Protein AF-A0A7X7DJW2-F1 (afdb_monomer)

pLDDT: mean 80.27, std 11.37, range [39.69, 93.94]

Mean predicted aligned error: 7.53 Å

Solvent-accessible surface area (backbone atoms only — not comparable to full-atom values): 9045 Å² total; per-residue (Å²): 112,70,69,59,53,51,50,51,51,52,52,53,50,52,46,53,52,48,51,56,49,44,49,52,52,41,44,74,71,68,46,84,58,56,68,45,23,48,53,50,47,63,57,79,71,49,89,83,65,94,47,74,63,61,55,51,32,38,55,44,8,45,51,42,10,51,55,52,26,50,57,48,44,53,50,34,66,66,41,21,86,78,62,37,63,71,53,23,49,53,53,48,50,49,52,50,50,51,46,53,76,59,38,29,83,75,40,54,55,39,37,44,74,49,13,50,55,40,34,54,50,31,70,76,37,45,76,60,37,75,70,41,50,67,53,39,51,50,22,34,57,56,40,20,49,57,48,47,54,52,49,54,49,52,50,54,54,52,52,52,53,53,52,54,61,50,62,77,74,109

Structure (mmCIF, N/CA/C/O backbone):
data_AF-A0A7X7DJW2-F1
#
_entry.id   AF-A0A7X7DJW2-F1
#
loop_
_atom_site.group_PDB
_atom_site.id
_atom_site.type_symbol
_atom_site.label_atom_id
_atom_site.label_alt_id
_atom_site.label_comp_id
_atom_site.label_asym_id
_atom_site.label_entity_id
_atom_site.label_seq_id
_atom_site.pdbx_PDB_ins_code
_atom_site.Cartn_x
_atom_site.Cartn_y
_atom_site.Cartn_z
_atom_site.occupancy
_atom_site.B_iso_or_equiv
_atom_site.auth_seq_id
_atom_site.auth_comp_id
_atom_site.auth_asym_id
_atom_site.auth_atom_id
_atom_site.pdbx_PDB_model_num
ATOM 1 N N . MET A 1 1 ? -3.061 -2.160 35.529 1.00 56.97 1 MET A N 1
ATOM 2 C CA . MET A 1 1 ? -2.096 -2.289 34.411 1.00 56.97 1 MET A CA 1
ATOM 3 C C . MET A 1 1 ? -2.352 -3.545 33.574 1.00 56.97 1 MET A C 1
ATOM 5 O O . MET A 1 1 ? -2.560 -3.416 32.378 1.00 56.97 1 MET A O 1
ATOM 9 N N . GLU A 1 2 ? -2.463 -4.731 34.182 1.00 66.81 2 GLU A N 1
ATOM 10 C CA . GLU A 1 2 ? -2.664 -6.011 33.472 1.00 66.81 2 GLU A CA 1
ATOM 11 C C . GLU A 1 2 ? -3.935 -6.083 32.592 1.00 66.81 2 GLU A C 1
ATOM 13 O O . GLU A 1 2 ? -3.894 -6.578 31.467 1.00 66.81 2 GLU A O 1
ATOM 18 N N . LYS A 1 3 ? -5.060 -5.520 33.057 1.00 63.75 3 LYS A N 1
ATOM 19 C CA . LYS A 1 3 ? -6.347 -5.507 32.328 1.00 63.75 3 LYS A CA 1
ATOM 20 C C . LYS A 1 3 ? -6.285 -4.702 31.015 1.00 63.75 3 LYS A C 1
ATOM 22 O O . LYS A 1 3 ? -6.861 -5.117 30.014 1.00 63.75 3 LYS A O 1
ATOM 27 N N . ILE A 1 4 ? -5.535 -3.595 31.007 1.00 63.75 4 ILE A N 1
ATOM 28 C CA . ILE A 1 4 ? -5.318 -2.739 29.825 1.00 63.75 4 ILE A CA 1
ATOM 29 C C . ILE A 1 4 ? -4.450 -3.476 28.800 1.00 63.75 4 ILE A C 1
ATOM 31 O O . ILE A 1 4 ? -4.751 -3.464 27.608 1.00 63.75 4 ILE A O 1
ATOM 35 N N . THR A 1 5 ? -3.411 -4.174 29.264 1.00 72.56 5 THR A N 1
ATOM 36 C CA . THR A 1 5 ? -2.548 -4.996 28.408 1.00 72.56 5 THR A CA 1
ATOM 37 C C . THR A 1 5 ? -3.328 -6.141 27.764 1.00 72.56 5 THR A C 1
ATOM 39 O O . THR A 1 5 ? -3.243 -6.322 26.553 1.00 72.56 5 THR A O 1
ATOM 42 N N . ARG A 1 6 ? -4.156 -6.866 28.531 1.00 74.12 6 ARG A N 1
ATOM 43 C CA . ARG A 1 6 ? -5.010 -7.943 27.993 1.00 74.12 6 ARG A CA 1
ATOM 44 C C . ARG A 1 6 ? -5.996 -7.434 26.941 1.00 74.12 6 ARG A C 1
ATOM 46 O O . ARG A 1 6 ? -6.165 -8.077 25.912 1.00 74.12 6 ARG A O 1
ATOM 53 N N . MET A 1 7 ? -6.613 -6.276 27.175 1.00 70.19 7 MET A N 1
ATOM 54 C CA . MET A 1 7 ? -7.552 -5.675 26.226 1.00 70.19 7 MET A CA 1
ATOM 55 C C . MET A 1 7 ? -6.856 -5.256 24.927 1.00 70.19 7 MET A C 1
ATOM 57 O O . MET A 1 7 ? -7.354 -5.569 23.853 1.00 70.19 7 MET A O 1
ATOM 61 N N . LYS A 1 8 ? -5.668 -4.638 25.008 1.00 73.44 8 LYS A N 1
ATOM 62 C CA . LYS A 1 8 ? -4.856 -4.326 23.821 1.00 73.44 8 LYS A CA 1
ATOM 63 C C . LYS A 1 8 ? -4.500 -5.577 23.023 1.00 73.44 8 LYS A C 1
ATOM 65 O O . LYS A 1 8 ? -4.675 -5.578 21.812 1.00 73.44 8 LYS A O 1
ATOM 70 N N . VAL A 1 9 ? -4.041 -6.638 23.691 1.00 78.69 9 VAL A N 1
ATOM 71 C CA . VAL A 1 9 ? -3.700 -7.907 23.028 1.00 78.69 9 VAL A CA 1
ATOM 72 C C . VAL A 1 9 ? -4.918 -8.486 22.312 1.00 78.69 9 VAL A C 1
ATOM 74 O O . VAL A 1 9 ? -4.820 -8.831 21.142 1.00 78.69 9 VAL A O 1
ATOM 77 N N . LEU A 1 10 ? -6.078 -8.523 22.970 1.00 80.12 10 LEU A N 1
ATOM 78 C CA . LEU A 1 10 ? -7.297 -9.097 22.402 1.00 80.12 10 LEU A CA 1
ATOM 79 C C . LEU A 1 10 ? -7.807 -8.303 21.189 1.00 80.12 10 LEU A C 1
ATOM 81 O O . LEU A 1 10 ? -8.185 -8.900 20.182 1.00 80.12 10 LEU A O 1
ATOM 85 N N . THR A 1 11 ? -7.750 -6.969 21.247 1.00 77.56 11 THR A N 1
ATOM 86 C CA . THR A 1 11 ? -8.069 -6.099 20.105 1.00 77.56 11 THR A CA 1
ATOM 87 C C . THR A 1 11 ? -7.103 -6.323 18.948 1.00 77.56 11 THR A C 1
ATOM 89 O O . THR A 1 11 ? -7.544 -6.511 17.816 1.00 77.56 11 THR A O 1
ATOM 92 N N . SER A 1 12 ? -5.795 -6.363 19.215 1.00 78.62 12 SER A N 1
ATOM 93 C CA . SER A 1 12 ? -4.791 -6.628 18.183 1.00 78.62 12 SER A CA 1
ATOM 94 C C . SER A 1 12 ? -4.991 -8.000 17.538 1.00 78.62 12 SER A C 1
ATOM 96 O O . SER A 1 12 ? -4.955 -8.103 16.316 1.00 78.62 12 SER A O 1
ATOM 98 N N . THR A 1 13 ? -5.276 -9.045 18.323 1.00 83.25 13 THR A N 1
ATOM 99 C CA . THR A 1 13 ? -5.582 -10.383 17.797 1.00 83.25 13 THR A CA 1
ATOM 100 C C . THR A 1 13 ? -6.836 -10.376 16.926 1.00 83.25 13 THR A C 1
ATOM 102 O O . THR A 1 13 ? -6.816 -10.947 15.840 1.00 83.25 13 THR A O 1
ATOM 105 N N . ALA A 1 14 ? -7.910 -9.704 17.351 1.00 85.25 14 ALA A N 1
ATOM 106 C CA . ALA A 1 14 ? -9.138 -9.603 16.565 1.00 85.25 14 ALA A CA 1
ATOM 107 C C . ALA A 1 14 ? -8.906 -8.895 15.221 1.00 85.25 14 ALA A C 1
ATOM 109 O O . ALA A 1 14 ? -9.403 -9.353 14.193 1.00 85.25 14 ALA A O 1
ATOM 110 N N . ILE A 1 15 ? -8.113 -7.819 15.209 1.00 81.50 15 ILE A N 1
ATOM 111 C CA . ILE A 1 15 ? -7.769 -7.127 13.965 1.00 81.50 15 ILE A CA 1
ATOM 112 C C . ILE A 1 15 ? -6.917 -8.026 13.064 1.00 81.50 15 ILE A C 1
ATOM 114 O O . ILE A 1 15 ? -7.215 -8.138 11.880 1.00 81.50 15 ILE A O 1
ATOM 118 N N . VAL A 1 16 ? -5.907 -8.718 13.598 1.00 82.62 16 VAL A N 1
ATOM 119 C CA . VAL A 1 16 ? -5.098 -9.665 12.810 1.00 82.62 16 VAL A CA 1
ATOM 120 C C . VAL A 1 16 ? -5.974 -10.757 12.187 1.00 82.62 16 VAL A C 1
ATOM 122 O O . VAL A 1 16 ? -5.850 -11.034 10.997 1.00 82.62 16 VAL A O 1
ATOM 125 N N . LEU A 1 17 ? -6.907 -11.337 12.947 1.00 87.81 17 LEU A N 1
ATOM 126 C CA . LEU A 1 17 ? -7.847 -12.332 12.422 1.00 87.81 17 LEU A CA 1
ATOM 127 C C . LEU A 1 17 ? -8.730 -11.757 11.310 1.00 87.81 17 LEU A C 1
ATOM 129 O O . LEU A 1 17 ? -8.957 -12.425 10.303 1.00 87.81 17 LEU A O 1
ATOM 133 N N . TRP A 1 18 ? -9.187 -10.513 11.454 1.00 87.19 18 TRP A N 1
ATOM 134 C CA . TRP A 1 18 ? -9.957 -9.834 10.415 1.00 87.19 18 TRP A CA 1
ATOM 135 C C . TRP A 1 18 ? -9.151 -9.591 9.138 1.00 87.19 18 TRP A C 1
ATOM 137 O O . TRP A 1 18 ? -9.669 -9.738 8.033 1.00 87.19 18 TRP A O 1
ATOM 147 N N . ILE A 1 19 ? -7.872 -9.252 9.279 1.00 82.56 19 ILE A N 1
ATOM 148 C CA . ILE A 1 19 ? -6.952 -9.078 8.154 1.00 82.56 19 ILE A CA 1
ATOM 149 C C . ILE A 1 19 ? -6.797 -10.393 7.390 1.00 82.56 19 ILE A C 1
ATOM 151 O O . ILE A 1 19 ? -6.984 -10.416 6.175 1.00 82.56 19 ILE A O 1
ATOM 155 N N . LEU A 1 20 ? -6.532 -11.494 8.097 1.00 86.50 20 LEU A N 1
ATOM 156 C CA . LEU A 1 20 ? -6.434 -12.828 7.496 1.00 86.50 20 LEU A CA 1
ATOM 157 C C . LEU A 1 20 ? -7.746 -13.249 6.825 1.00 86.50 20 LEU A C 1
ATOM 159 O O . LEU A 1 20 ? -7.738 -13.790 5.721 1.00 86.50 20 LEU A O 1
ATOM 163 N N . PHE A 1 21 ? -8.880 -12.953 7.458 1.00 88.94 21 PHE A N 1
ATOM 164 C CA . PHE A 1 21 ? -10.192 -13.200 6.874 1.00 88.94 21 PHE A CA 1
ATOM 165 C C . PHE A 1 21 ? -10.410 -12.382 5.595 1.00 88.94 21 PHE A C 1
ATOM 167 O O . PHE A 1 21 ? -10.871 -12.918 4.592 1.00 88.94 21 PHE A O 1
ATOM 174 N N . THR A 1 22 ? -10.019 -11.108 5.592 1.00 85.25 22 THR A N 1
ATOM 175 C CA . THR A 1 22 ? -10.126 -10.233 4.417 1.00 85.25 22 THR A CA 1
ATOM 176 C C . THR A 1 22 ? -9.264 -10.745 3.262 1.00 85.25 22 THR A C 1
ATOM 178 O O . THR A 1 22 ? -9.742 -10.781 2.132 1.00 85.25 22 THR A O 1
ATOM 181 N N . ILE A 1 23 ? -8.035 -11.207 3.534 1.00 84.50 23 ILE A N 1
ATOM 182 C CA . ILE A 1 23 ? -7.164 -11.871 2.542 1.00 84.50 23 ILE A CA 1
ATOM 183 C C . ILE A 1 23 ? -7.892 -13.047 1.905 1.00 84.50 23 ILE A C 1
ATOM 185 O O . ILE A 1 23 ? -7.949 -13.163 0.683 1.00 84.50 23 ILE A O 1
ATOM 189 N N . TRP A 1 24 ? -8.454 -13.914 2.743 1.00 87.62 24 TRP A N 1
ATOM 190 C CA . TRP A 1 24 ? -9.138 -15.111 2.284 1.00 87.62 24 TRP A CA 1
ATOM 191 C C . TRP A 1 24 ? -10.367 -14.774 1.428 1.00 87.62 24 TRP A C 1
ATOM 193 O O . TRP A 1 24 ? -10.514 -15.319 0.339 1.00 87.62 24 TRP A O 1
ATOM 203 N N . VAL A 1 25 ? -11.196 -13.815 1.853 1.00 87.56 25 VAL A N 1
ATOM 204 C CA . VAL A 1 25 ? -12.359 -13.350 1.078 1.00 87.56 25 VAL A CA 1
ATOM 205 C C . VAL A 1 25 ? -11.939 -12.745 -0.262 1.00 87.56 25 VAL A C 1
ATOM 207 O O . VAL A 1 25 ? -12.514 -13.088 -1.291 1.00 87.56 25 VAL A O 1
ATOM 210 N N . LEU A 1 26 ? -10.926 -11.879 -0.280 1.00 87.31 26 LEU A N 1
ATOM 211 C CA . LEU A 1 26 ? -10.431 -11.274 -1.518 1.00 87.31 26 LEU A CA 1
ATOM 212 C C . LEU A 1 26 ? -9.859 -12.325 -2.478 1.00 87.31 26 LEU A C 1
ATOM 214 O O . LEU A 1 26 ? -10.106 -12.254 -3.680 1.00 87.31 26 LEU A O 1
ATOM 218 N N . SER A 1 27 ? -9.169 -13.337 -1.950 1.00 86.62 27 SER A N 1
ATOM 219 C CA . SER A 1 27 ? -8.686 -14.468 -2.743 1.00 86.62 27 SER A CA 1
ATOM 220 C C . SER A 1 27 ? -9.842 -15.244 -3.387 1.00 86.62 27 SER A C 1
ATOM 222 O O . SER A 1 27 ? -9.786 -15.538 -4.579 1.00 86.62 27 SER A O 1
ATOM 224 N N . LEU A 1 28 ? -10.935 -15.495 -2.652 1.00 88.69 28 LEU A N 1
ATOM 225 C CA . LEU A 1 28 ? -12.147 -16.119 -3.206 1.00 88.69 28 LEU A CA 1
ATOM 226 C C . LEU A 1 28 ? -12.826 -15.261 -4.283 1.00 88.69 28 LEU A C 1
ATOM 228 O O . LEU A 1 28 ? -13.462 -15.796 -5.187 1.00 88.69 28 LEU A O 1
ATOM 232 N N . MET A 1 29 ? -12.690 -13.937 -4.200 1.00 84.69 29 MET A N 1
ATOM 233 C CA . MET A 1 29 ? -13.192 -12.997 -5.206 1.00 84.69 29 MET A CA 1
ATOM 234 C C . MET A 1 29 ? -12.295 -12.907 -6.455 1.00 84.69 29 MET A C 1
ATOM 236 O O . MET A 1 29 ? -12.612 -12.146 -7.367 1.00 84.69 29 MET A O 1
ATOM 240 N N . GLY A 1 30 ? -11.194 -13.666 -6.515 1.00 82.69 30 GLY A N 1
ATOM 241 C CA . GLY A 1 30 ? -10.275 -13.690 -7.654 1.00 82.69 30 GLY A CA 1
ATOM 242 C C . GLY A 1 30 ? -9.216 -12.585 -7.636 1.00 82.69 30 GLY A C 1
ATOM 243 O O . GLY A 1 30 ? -8.574 -12.345 -8.656 1.00 82.69 30 GLY A O 1
ATOM 244 N N . PHE A 1 31 ? -9.014 -11.903 -6.503 1.00 82.38 31 PHE A N 1
ATOM 245 C CA . PHE A 1 31 ? -7.890 -10.980 -6.358 1.00 82.38 31 PHE A CA 1
ATOM 246 C C . PHE A 1 31 ? -6.605 -11.772 -6.109 1.00 82.38 31 PHE A C 1
ATOM 248 O O . PHE A 1 31 ? -6.442 -12.414 -5.074 1.00 82.38 31 PHE A O 1
ATOM 255 N N . GLU A 1 32 ? -5.674 -11.699 -7.055 1.00 78.62 32 GLU A N 1
ATOM 256 C CA . GLU A 1 32 ? -4.339 -12.302 -6.938 1.00 78.62 32 GLU A CA 1
ATOM 257 C C . GLU A 1 32 ? -3.399 -11.392 -6.133 1.00 78.62 32 GLU A C 1
ATOM 259 O O . GLU A 1 32 ? -2.571 -11.842 -5.341 1.00 78.62 32 GLU A O 1
ATOM 264 N N . THR A 1 33 ? -3.582 -10.080 -6.274 1.00 78.69 33 THR A N 1
ATOM 265 C CA . THR A 1 33 ? -2.714 -9.061 -5.696 1.00 78.69 33 THR A CA 1
ATOM 266 C C . THR A 1 33 ? -3.318 -8.495 -4.420 1.00 78.69 33 THR A C 1
ATOM 268 O O . THR A 1 33 ? -3.952 -7.443 -4.407 1.00 78.69 33 THR A O 1
ATOM 271 N N . LEU A 1 34 ? -3.144 -9.230 -3.322 1.00 79.25 34 LEU A N 1
ATOM 272 C CA . LEU A 1 34 ? -3.826 -8.974 -2.047 1.00 79.25 34 LEU A CA 1
ATOM 273 C C . LEU A 1 34 ? -3.122 -7.928 -1.178 1.00 79.25 34 LEU A C 1
ATOM 275 O O . LEU A 1 34 ? -3.765 -7.247 -0.380 1.00 79.25 34 LEU A O 1
ATOM 279 N N . TRP A 1 35 ? -1.803 -7.781 -1.336 1.00 75.00 35 TRP A N 1
ATOM 280 C CA . TRP A 1 35 ? -0.987 -6.957 -0.447 1.00 75.00 35 TRP A CA 1
ATOM 281 C C . TRP A 1 35 ? -1.362 -5.456 -0.390 1.00 75.00 35 TRP A C 1
ATOM 283 O O . TRP A 1 35 ? -1.262 -4.881 0.698 1.00 75.00 35 TRP A O 1
ATOM 293 N N . PRO A 1 36 ? -1.860 -4.805 -1.468 1.00 77.62 36 PRO A N 1
ATOM 294 C CA . PRO A 1 36 ? -2.275 -3.402 -1.411 1.00 77.62 36 PRO A CA 1
ATOM 295 C C . PRO A 1 36 ? -3.493 -3.155 -0.514 1.00 77.62 36 PRO A C 1
ATOM 297 O O . PRO A 1 36 ? -3.714 -2.030 -0.077 1.00 77.62 36 PRO A O 1
ATOM 300 N N . ALA A 1 37 ? -4.266 -4.189 -0.163 1.00 70.50 37 ALA A N 1
ATOM 301 C CA . ALA A 1 37 ? -5.296 -4.052 0.867 1.00 70.50 37 ALA A CA 1
ATOM 302 C C . ALA A 1 37 ? -4.673 -3.712 2.238 1.00 70.50 37 ALA A C 1
ATOM 304 O O . ALA A 1 37 ? -5.321 -3.075 3.069 1.00 70.50 3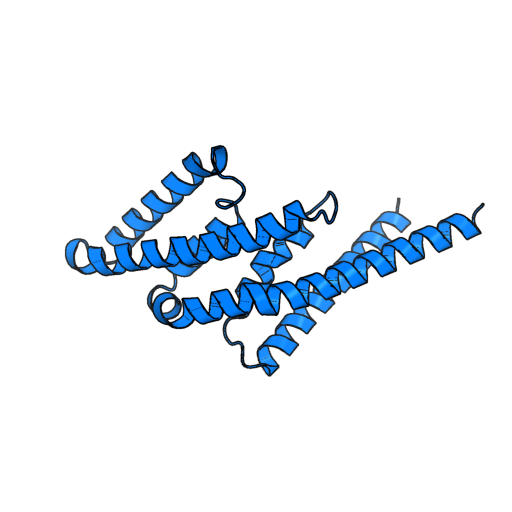7 ALA A O 1
ATOM 305 N N . PHE A 1 38 ? -3.402 -4.085 2.469 1.00 67.94 38 PHE A N 1
ATOM 306 C CA . PHE A 1 38 ? -2.681 -3.841 3.724 1.00 67.94 38 PHE A CA 1
ATOM 307 C C . PHE A 1 38 ? -1.928 -2.515 3.766 1.00 67.94 38 PHE A C 1
ATOM 309 O O . PHE A 1 38 ? -1.645 -2.043 4.865 1.00 67.94 38 PHE A O 1
ATOM 316 N N . THR A 1 39 ? -1.665 -1.848 2.635 1.00 63.53 39 THR A N 1
ATOM 317 C CA . THR A 1 39 ? -1.176 -0.455 2.691 1.00 63.53 39 THR A CA 1
ATOM 318 C C . THR A 1 39 ? -2.230 0.438 3.341 1.00 63.53 39 THR A C 1
ATOM 320 O O . THR A 1 39 ? -1.902 1.351 4.098 1.00 63.53 39 THR A O 1
ATOM 323 N N . VAL A 1 40 ? -3.508 0.094 3.156 1.00 55.31 40 VAL A N 1
ATOM 324 C CA . VAL A 1 40 ? -4.633 0.718 3.857 1.00 55.31 40 VAL A CA 1
ATOM 325 C C . VAL A 1 40 ? -4.670 0.346 5.349 1.00 55.31 40 VAL A C 1
ATOM 327 O O . VAL A 1 40 ? -5.198 1.089 6.168 1.00 55.31 40 VAL A O 1
ATOM 330 N N . LEU A 1 41 ? -4.035 -0.758 5.746 1.00 52.22 41 LEU A N 1
ATOM 331 C CA . LEU A 1 41 ? -3.994 -1.260 7.122 1.00 52.22 41 LEU A CA 1
ATOM 332 C C . LEU A 1 41 ? -2.790 -0.803 7.943 1.00 52.22 41 LEU A C 1
ATOM 334 O O . LEU A 1 41 ? -2.760 -1.082 9.138 1.00 52.22 41 LEU A O 1
ATOM 338 N N . ASN A 1 42 ? -1.903 0.034 7.397 1.00 54.75 42 ASN A N 1
ATOM 339 C CA . ASN A 1 42 ? -1.058 0.913 8.224 1.00 54.75 42 ASN A CA 1
ATOM 340 C C . ASN A 1 42 ? -1.889 1.904 9.088 1.00 54.75 42 ASN A C 1
ATOM 342 O O . ASN A 1 42 ? -1.341 2.727 9.810 1.00 54.75 42 ASN A O 1
ATOM 346 N N . LEU A 1 43 ? -3.225 1.793 9.078 1.00 48.59 43 LEU A N 1
ATOM 347 C CA . LEU A 1 43 ? -4.136 2.264 10.125 1.00 48.59 43 LEU A CA 1
ATOM 348 C C . LEU A 1 43 ? -4.011 1.510 11.468 1.00 48.59 43 LEU A C 1
ATOM 350 O O . LEU A 1 43 ? -4.420 2.049 12.490 1.00 48.59 43 LEU A O 1
ATOM 354 N N . LEU A 1 44 ? -3.450 0.296 11.520 1.00 45.25 44 LEU A N 1
ATOM 355 C CA . LEU A 1 44 ? -3.183 -0.425 12.780 1.00 45.25 44 LEU A CA 1
ATOM 356 C C . LEU A 1 44 ? -2.179 0.310 13.684 1.00 45.25 44 LEU A C 1
ATOM 358 O O . LEU A 1 44 ? -2.179 0.127 14.900 1.00 45.25 44 LEU A O 1
ATOM 362 N N . THR A 1 45 ? -1.342 1.157 13.088 1.00 45.34 45 THR A N 1
ATOM 363 C CA . THR A 1 45 ? -0.363 2.032 13.743 1.00 45.34 45 THR A CA 1
ATOM 364 C C . THR A 1 45 ? -0.879 3.459 13.959 1.00 45.34 45 THR A C 1
ATOM 366 O O . THR A 1 45 ? -0.126 4.293 14.466 1.00 45.34 45 THR A O 1
ATOM 369 N N . LEU A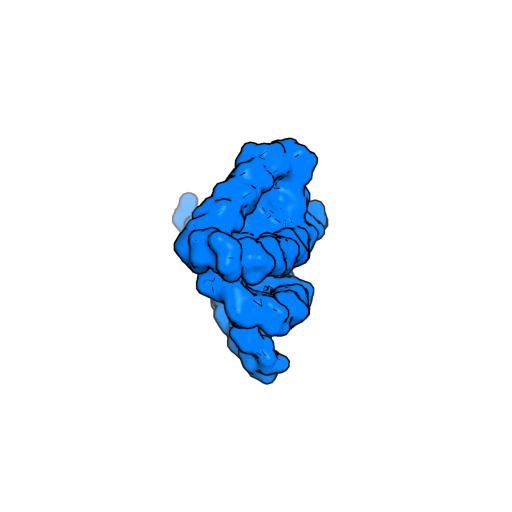 1 46 ? -2.164 3.751 13.689 1.00 49.09 46 LEU A N 1
ATOM 370 C CA . LEU A 1 46 ? -2.842 4.924 14.258 1.00 49.09 46 LEU A CA 1
ATOM 371 C C . LEU A 1 46 ? -2.983 4.726 15.766 1.00 49.09 46 LEU A C 1
ATOM 373 O O . LEU A 1 46 ? -4.040 4.397 16.299 1.00 49.09 46 LEU A O 1
ATOM 377 N N . ALA A 1 47 ? -1.904 5.005 16.478 1.00 39.69 47 ALA A N 1
ATOM 378 C CA . ALA A 1 47 ? -1.859 5.115 17.923 1.00 39.69 47 ALA A CA 1
ATOM 379 C C . ALA A 1 47 ? -2.759 6.247 18.492 1.00 39.69 47 ALA A C 1
ATOM 381 O O . ALA A 1 47 ? -2.665 6.533 19.682 1.00 39.69 47 ALA A O 1
ATOM 382 N N . GLY A 1 48 ? -3.618 6.894 17.683 1.00 44.38 48 GLY A N 1
ATOM 383 C CA . GLY A 1 48 ? -4.364 8.107 18.046 1.00 44.38 48 GLY A CA 1
ATOM 384 C C . GLY A 1 48 ? -5.847 8.187 17.641 1.00 44.38 48 GLY A C 1
ATOM 385 O O . GLY A 1 48 ? -6.501 9.133 18.068 1.00 44.38 48 GLY A O 1
ATOM 386 N N . GLY A 1 49 ? -6.406 7.228 16.881 1.00 51.75 49 GLY A N 1
ATOM 387 C CA . GLY A 1 49 ? -7.844 7.189 16.540 1.00 51.75 49 GLY A CA 1
ATOM 388 C C . GLY A 1 49 ? -8.183 7.190 15.040 1.00 51.75 49 GLY A C 1
ATOM 389 O O . GLY A 1 49 ? -7.328 7.418 14.192 1.00 51.75 49 GLY A O 1
ATOM 390 N N . PHE A 1 50 ? -9.453 6.899 14.724 1.00 64.38 50 PHE A N 1
ATOM 391 C CA . PHE A 1 50 ? -10.009 6.892 13.362 1.00 64.38 50 PHE A CA 1
ATOM 392 C C . PHE A 1 50 ? -10.632 8.252 13.060 1.00 64.38 50 PHE A C 1
ATOM 394 O O . PHE A 1 50 ? -11.801 8.485 13.369 1.00 64.38 50 PHE A O 1
ATOM 401 N N . ASP A 1 51 ? -9.872 9.152 12.447 1.00 69.88 51 ASP A N 1
ATOM 402 C CA . ASP A 1 51 ? -10.423 10.379 11.887 1.00 69.88 51 ASP A CA 1
ATOM 403 C C . ASP A 1 51 ? -10.583 10.258 10.363 1.00 69.88 51 ASP A C 1
ATOM 405 O O . ASP A 1 51 ? -9.860 9.540 9.664 1.00 69.88 51 ASP A O 1
ATOM 409 N N . LYS A 1 52 ? -11.570 10.981 9.830 1.00 75.06 52 LYS A N 1
ATOM 410 C CA . LYS A 1 52 ? -11.881 10.989 8.398 1.00 75.06 52 LYS A CA 1
ATOM 411 C C . LYS A 1 52 ? -10.674 11.407 7.546 1.00 75.06 52 LYS A C 1
ATOM 413 O O . LYS A 1 52 ? -10.538 10.914 6.427 1.00 75.06 52 LYS A O 1
ATOM 418 N N . GLN A 1 53 ? -9.806 12.291 8.047 1.00 76.81 53 GLN A N 1
ATOM 419 C CA . GLN A 1 53 ? -8.647 12.756 7.285 1.00 76.81 53 GLN A CA 1
ATOM 420 C C . GLN A 1 53 ? -7.571 11.676 7.189 1.00 76.81 53 GLN A C 1
ATOM 422 O O . GLN A 1 53 ? -6.991 11.522 6.118 1.00 76.81 53 GLN A O 1
ATOM 427 N N . SER A 1 54 ? -7.361 10.873 8.235 1.00 76.50 54 SER A N 1
ATOM 428 C CA . SER A 1 54 ? -6.450 9.722 8.180 1.00 76.50 54 SER A CA 1
ATOM 429 C C . SER A 1 54 ? -6.889 8.672 7.162 1.00 76.50 54 SER A C 1
ATOM 431 O O . SER A 1 54 ? -6.056 8.176 6.406 1.00 76.50 54 SER A O 1
ATOM 433 N N . ILE A 1 55 ? -8.192 8.383 7.066 1.00 78.81 55 ILE A N 1
ATOM 434 C CA . ILE A 1 55 ? -8.717 7.464 6.042 1.00 78.81 55 ILE A CA 1
ATOM 435 C C . ILE A 1 55 ? -8.451 8.025 4.639 1.00 78.81 55 ILE A C 1
ATOM 437 O O . ILE A 1 55 ? -7.881 7.334 3.795 1.00 78.81 55 ILE A O 1
ATOM 441 N N . ILE A 1 56 ? -8.809 9.293 4.398 1.00 82.69 56 ILE A N 1
ATOM 442 C CA . ILE A 1 56 ? -8.578 9.957 3.104 1.00 82.69 56 ILE A CA 1
ATOM 443 C C . ILE A 1 56 ? -7.091 9.943 2.751 1.00 82.69 56 ILE A C 1
ATOM 445 O O . ILE A 1 56 ? -6.737 9.580 1.634 1.00 82.69 56 ILE A O 1
ATOM 449 N N . LYS A 1 57 ? -6.222 10.285 3.707 1.00 82.06 57 LYS A N 1
ATOM 450 C CA . LYS A 1 57 ? -4.768 10.305 3.532 1.00 82.06 57 LYS A CA 1
ATOM 451 C C . LYS A 1 57 ? -4.231 8.952 3.078 1.00 82.06 57 LYS A C 1
ATOM 453 O O . LYS A 1 57 ? -3.347 8.902 2.234 1.00 82.06 57 LYS A O 1
ATOM 458 N N . ILE A 1 58 ? -4.769 7.862 3.608 1.00 79.69 58 ILE A N 1
ATOM 459 C CA . ILE A 1 58 ? -4.271 6.515 3.338 1.00 79.69 58 ILE A CA 1
ATOM 460 C C . ILE A 1 58 ? -4.685 6.013 1.953 1.00 79.69 58 ILE A C 1
ATOM 462 O O . ILE A 1 58 ? -3.859 5.434 1.240 1.00 79.69 58 ILE A O 1
ATOM 466 N N . PHE A 1 59 ? -5.922 6.280 1.530 1.00 85.31 59 PHE A N 1
ATOM 467 C CA . PHE A 1 59 ? -6.334 6.012 0.150 1.00 85.31 59 PHE A CA 1
ATOM 468 C C . PHE A 1 59 ? -5.608 6.923 -0.839 1.00 85.31 59 PHE A C 1
ATOM 470 O O . PHE A 1 59 ? -5.151 6.452 -1.881 1.00 85.31 59 PHE A O 1
ATOM 477 N N . ALA A 1 60 ? -5.455 8.205 -0.502 1.00 87.75 60 ALA A N 1
ATOM 478 C CA . ALA A 1 60 ? -4.748 9.177 -1.324 1.00 87.75 60 ALA A CA 1
ATOM 479 C C . ALA A 1 60 ? -3.280 8.782 -1.523 1.00 87.75 60 ALA A C 1
ATOM 481 O O . ALA A 1 60 ? -2.813 8.761 -2.660 1.00 87.75 60 ALA A O 1
ATOM 482 N N . SER A 1 61 ? -2.567 8.405 -0.458 1.00 85.50 61 SER A N 1
ATOM 483 C CA . SER A 1 61 ? -1.160 8.013 -0.554 1.00 85.50 61 SER A CA 1
ATOM 484 C C . SER A 1 61 ? -0.952 6.663 -1.228 1.00 85.50 61 SER A C 1
ATOM 486 O O . SER A 1 61 ? -0.017 6.523 -2.011 1.00 85.50 61 SER A O 1
ATOM 488 N N . SER A 1 62 ? -1.840 5.688 -1.004 1.00 86.31 62 SER A N 1
ATOM 489 C CA . SER A 1 62 ? -1.776 4.395 -1.703 1.00 86.31 62 SER A CA 1
ATOM 490 C C . SER A 1 62 ? -2.027 4.567 -3.206 1.00 86.31 62 SER A C 1
ATOM 492 O O . SER A 1 62 ? -1.296 4.015 -4.024 1.00 86.31 62 SER A O 1
ATOM 494 N N . THR A 1 63 ? -3.007 5.399 -3.579 1.00 90.50 63 THR A N 1
ATOM 495 C CA . THR A 1 63 ? -3.311 5.712 -4.986 1.00 90.50 63 THR A CA 1
ATOM 496 C C . THR A 1 63 ? -2.167 6.485 -5.638 1.00 90.50 63 THR A C 1
ATOM 498 O O . THR A 1 63 ? -1.693 6.101 -6.705 1.00 90.50 63 THR A O 1
ATOM 501 N N . ALA A 1 64 ? -1.678 7.544 -4.984 1.00 89.12 64 ALA A N 1
ATOM 502 C CA . ALA A 1 64 ? -0.537 8.316 -5.466 1.00 89.12 64 ALA A CA 1
ATOM 503 C C . ALA A 1 64 ? 0.716 7.443 -5.601 1.00 89.12 64 ALA A C 1
ATOM 505 O O . ALA A 1 64 ? 1.432 7.571 -6.587 1.00 89.12 64 ALA A O 1
ATOM 506 N N . GLY A 1 65 ? 0.943 6.516 -4.666 1.00 89.62 65 GLY A N 1
ATOM 507 C CA . GLY A 1 65 ? 2.025 5.537 -4.730 1.00 89.62 65 GLY A CA 1
ATOM 508 C C . GLY A 1 65 ? 1.960 4.678 -5.984 1.00 89.62 65 GLY A C 1
ATOM 509 O O . GLY A 1 65 ? 2.965 4.567 -6.676 1.00 89.62 65 GLY A O 1
ATOM 510 N N . ILE A 1 66 ? 0.785 4.137 -6.323 1.00 91.81 66 ILE A N 1
ATOM 511 C CA . ILE A 1 66 ? 0.615 3.314 -7.532 1.00 91.81 66 ILE A CA 1
ATOM 512 C C . ILE A 1 66 ? 0.837 4.146 -8.801 1.00 91.81 66 ILE A C 1
ATOM 514 O O . ILE A 1 66 ? 1.532 3.701 -9.712 1.00 91.81 66 ILE A O 1
ATOM 518 N N . LEU A 1 67 ? 0.295 5.365 -8.862 1.00 91.81 67 LEU A N 1
ATOM 519 C CA . LEU A 1 67 ? 0.444 6.231 -10.036 1.00 91.81 67 LEU A CA 1
ATOM 520 C C . LEU A 1 67 ? 1.888 6.718 -10.225 1.00 91.81 67 LEU A C 1
ATOM 522 O O . LEU A 1 67 ? 2.398 6.714 -11.343 1.00 91.81 67 LEU A O 1
ATOM 526 N N . LEU A 1 68 ? 2.570 7.101 -9.143 1.00 89.44 68 LEU A N 1
ATOM 527 C CA . LEU A 1 68 ? 3.984 7.477 -9.184 1.00 89.44 68 LEU A CA 1
ATOM 528 C C . LEU A 1 68 ? 4.867 6.282 -9.550 1.00 89.44 68 LEU A C 1
ATOM 530 O O . LEU A 1 68 ? 5.784 6.424 -10.355 1.00 89.44 68 LEU A O 1
ATOM 534 N N . ALA A 1 69 ? 4.566 5.103 -9.005 1.00 91.38 69 ALA A N 1
ATOM 535 C CA . ALA A 1 69 ? 5.245 3.864 -9.355 1.00 91.38 69 ALA A CA 1
ATOM 536 C C . ALA A 1 69 ? 5.088 3.533 -10.838 1.00 91.38 69 ALA A C 1
ATOM 538 O O . ALA A 1 69 ? 6.065 3.166 -11.477 1.00 91.38 69 ALA A O 1
ATOM 539 N N . LEU A 1 70 ? 3.902 3.741 -11.414 1.00 92.19 70 LEU A N 1
ATOM 540 C CA . LEU A 1 70 ? 3.681 3.540 -12.841 1.00 92.19 70 LEU A CA 1
ATOM 541 C C . LEU A 1 70 ? 4.614 4.427 -13.675 1.00 92.19 70 LEU A C 1
ATOM 543 O O . LEU A 1 70 ? 5.329 3.922 -14.536 1.00 92.19 70 LEU A O 1
ATOM 547 N N . VAL A 1 71 ? 4.667 5.731 -13.380 1.00 89.12 71 VAL A N 1
ATOM 548 C CA . VAL A 1 71 ? 5.571 6.676 -14.063 1.00 89.12 71 VAL A CA 1
ATOM 549 C C . VAL A 1 71 ? 7.027 6.233 -13.940 1.00 89.12 71 VAL A C 1
ATOM 551 O O . VAL A 1 71 ? 7.770 6.237 -14.919 1.00 89.12 71 VAL A O 1
ATOM 554 N N . LEU A 1 72 ? 7.433 5.821 -12.745 1.00 88.38 72 LEU A N 1
ATOM 555 C CA . LEU A 1 72 ? 8.794 5.392 -12.475 1.00 88.38 72 LEU A CA 1
ATOM 556 C C . LEU A 1 72 ? 9.174 4.115 -13.228 1.00 88.38 72 LEU A C 1
ATOM 558 O O . LEU A 1 72 ? 10.267 4.034 -13.782 1.00 88.38 72 LEU A O 1
ATOM 562 N N . VAL A 1 73 ? 8.274 3.135 -13.271 1.00 91.81 73 VAL A N 1
ATOM 563 C CA . VAL A 1 73 ? 8.487 1.899 -14.020 1.00 91.81 73 VAL A CA 1
ATOM 564 C C . VAL A 1 73 ? 8.586 2.200 -15.516 1.00 91.81 73 VAL A C 1
ATOM 566 O O . VAL A 1 73 ? 9.482 1.677 -16.173 1.00 91.81 73 VAL A O 1
ATOM 569 N N . TYR A 1 74 ? 7.770 3.115 -16.051 1.00 90.19 74 TYR A N 1
ATOM 570 C CA . TYR A 1 74 ? 7.920 3.582 -17.435 1.00 90.19 74 TYR A CA 1
ATOM 571 C C . TYR A 1 74 ? 9.287 4.223 -17.695 1.00 90.19 74 TYR A C 1
ATOM 573 O O . TYR A 1 74 ? 9.916 3.921 -18.709 1.00 90.19 74 TYR A O 1
ATOM 581 N N . ILE A 1 75 ? 9.770 5.069 -16.779 1.00 86.69 75 ILE A N 1
ATOM 582 C CA . ILE A 1 75 ? 11.119 5.643 -16.867 1.00 86.69 75 ILE A CA 1
ATOM 583 C C . ILE A 1 75 ? 12.158 4.521 -16.879 1.00 86.69 75 ILE A C 1
ATOM 585 O O . ILE A 1 75 ? 13.026 4.517 -17.746 1.00 86.69 75 ILE A O 1
ATOM 589 N N . MET A 1 76 ? 12.050 3.546 -15.972 1.00 88.69 76 MET A N 1
ATOM 590 C CA . MET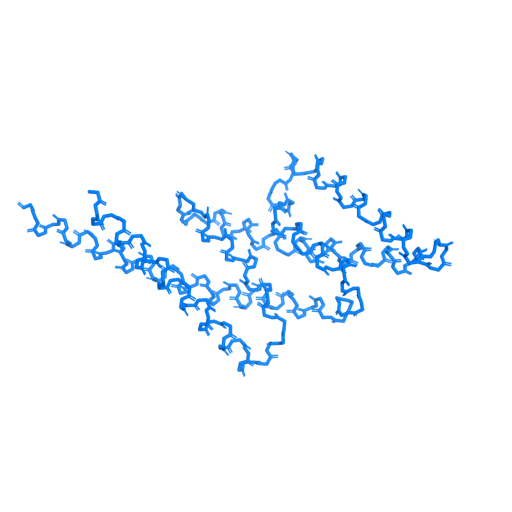 A 1 76 ? 12.983 2.424 -15.878 1.00 88.69 76 MET A CA 1
ATOM 591 C C . MET A 1 76 ? 13.010 1.600 -17.171 1.00 88.69 76 MET A C 1
ATOM 593 O O . MET A 1 76 ? 14.087 1.361 -17.715 1.00 88.69 76 MET A O 1
ATOM 597 N N . VAL A 1 77 ? 11.845 1.231 -17.709 1.00 90.69 77 VAL A N 1
ATOM 598 C CA . VAL A 1 77 ? 11.721 0.492 -18.977 1.00 90.69 77 VAL A CA 1
ATOM 599 C C . VAL A 1 77 ? 12.328 1.285 -20.137 1.00 90.69 77 VAL A C 1
ATOM 601 O O . VAL A 1 77 ? 13.002 0.707 -20.985 1.00 90.69 77 VAL A O 1
ATOM 604 N N . PHE A 1 78 ? 12.146 2.607 -20.158 1.00 89.88 78 PHE A N 1
ATOM 605 C CA . PHE A 1 78 ? 12.685 3.471 -21.207 1.00 89.88 78 PHE A CA 1
ATOM 606 C C . PHE A 1 78 ? 14.211 3.641 -21.137 1.00 89.88 78 PHE A C 1
ATOM 608 O O . PHE A 1 78 ? 14.870 3.655 -22.174 1.00 89.88 78 PHE A O 1
ATOM 615 N N . ILE A 1 79 ? 14.790 3.760 -19.936 1.00 89.81 79 ILE A N 1
ATOM 616 C CA . ILE A 1 79 ? 16.239 3.977 -19.767 1.00 89.81 79 ILE A CA 1
ATOM 617 C C . ILE A 1 79 ? 17.048 2.677 -19.762 1.00 89.81 79 ILE A C 1
ATOM 619 O O . ILE A 1 79 ? 18.231 2.705 -20.096 1.00 89.81 79 ILE A O 1
ATOM 623 N N . THR A 1 80 ? 16.440 1.538 -19.413 1.00 93.00 80 THR A N 1
ATOM 624 C CA . THR A 1 80 ? 17.124 0.232 -19.337 1.00 93.00 80 THR A CA 1
ATOM 625 C C . THR A 1 80 ? 17.905 -0.118 -20.613 1.00 93.00 80 THR A C 1
ATOM 627 O O . THR A 1 80 ? 19.069 -0.500 -20.488 1.00 93.00 80 THR A O 1
ATOM 630 N N . PRO A 1 81 ? 17.371 0.083 -21.836 1.00 92.81 81 PRO A N 1
ATOM 631 C CA . PRO A 1 81 ? 18.119 -0.154 -23.073 1.00 92.81 81 PRO A CA 1
ATOM 632 C C . PRO A 1 81 ? 19.367 0.726 -23.256 1.00 92.81 81 PRO A C 1
ATOM 634 O O . PRO A 1 81 ? 20.246 0.370 -24.034 1.00 92.81 81 PRO A O 1
ATOM 637 N N . LEU A 1 82 ? 19.446 1.876 -22.575 1.00 93.94 82 LEU A N 1
ATOM 638 C CA . LEU A 1 82 ? 20.541 2.842 -22.712 1.00 93.94 82 LEU A CA 1
ATOM 639 C C . LEU A 1 82 ? 21.683 2.580 -21.726 1.00 93.94 82 LEU A C 1
ATOM 641 O O . LEU A 1 82 ? 22.848 2.746 -22.078 1.00 93.94 82 LEU A O 1
ATOM 645 N N . VAL A 1 83 ? 21.352 2.217 -20.484 1.00 92.06 83 VAL A N 1
ATOM 646 C CA . VAL A 1 83 ? 22.320 2.158 -19.369 1.00 92.06 83 VAL A CA 1
ATOM 647 C C . VAL A 1 83 ? 22.454 0.772 -18.733 1.00 92.06 83 VAL A C 1
ATOM 649 O O . VAL A 1 83 ? 23.308 0.575 -17.869 1.00 92.06 83 VAL A O 1
ATOM 652 N N . GLY A 1 84 ? 21.633 -0.192 -19.156 1.00 91.06 84 GLY A N 1
ATOM 653 C CA . GLY A 1 84 ? 21.529 -1.512 -18.543 1.00 91.06 84 GLY A CA 1
ATOM 654 C C . GLY A 1 84 ? 20.648 -1.525 -17.289 1.00 91.06 84 GLY A C 1
ATOM 655 O O . GLY A 1 84 ? 20.419 -0.504 -16.641 1.00 91.06 84 GLY A O 1
ATOM 656 N N . GLU A 1 85 ? 20.153 -2.710 -16.937 1.00 86.25 85 GLU A N 1
ATOM 657 C CA . GLU A 1 85 ? 19.148 -2.917 -15.884 1.00 86.25 85 GLU A CA 1
ATOM 658 C C . GLU A 1 85 ? 19.613 -2.447 -14.497 1.00 86.25 85 GLU A C 1
ATOM 660 O O . GLU A 1 85 ? 18.902 -1.706 -13.818 1.00 86.25 85 GLU A O 1
ATOM 665 N N . SER A 1 86 ? 20.841 -2.794 -14.096 1.00 87.81 86 SER A N 1
ATOM 666 C CA . SER A 1 86 ? 21.378 -2.420 -12.781 1.00 87.81 86 SER A CA 1
ATOM 667 C C . SER A 1 86 ? 21.473 -0.904 -12.604 1.00 87.81 86 SER A C 1
ATOM 669 O O . SER A 1 86 ? 21.099 -0.363 -11.566 1.00 87.81 86 SER A O 1
ATOM 671 N N . LEU A 1 87 ? 21.964 -0.199 -13.627 1.00 89.75 87 LEU A N 1
ATOM 672 C CA . LEU A 1 87 ? 22.158 1.249 -13.577 1.00 89.75 87 LEU A CA 1
ATOM 673 C C . LEU A 1 87 ? 20.811 1.981 -13.668 1.00 89.75 87 LEU A C 1
ATOM 675 O O . LEU A 1 87 ? 20.593 2.953 -12.945 1.00 89.75 87 LEU A O 1
ATOM 679 N N . ALA A 1 88 ? 19.874 1.458 -14.465 1.00 88.56 88 ALA A N 1
ATOM 680 C CA . ALA A 1 88 ? 18.495 1.933 -14.516 1.00 88.56 88 ALA A CA 1
ATOM 681 C C . ALA A 1 88 ? 17.799 1.840 -13.149 1.00 88.56 88 ALA A C 1
ATOM 683 O O . ALA A 1 88 ? 17.157 2.803 -12.727 1.00 88.56 88 ALA A O 1
ATOM 684 N N . LEU A 1 89 ? 17.983 0.731 -12.423 1.00 86.06 89 LEU A N 1
ATOM 685 C CA . LEU A 1 89 ? 17.455 0.560 -11.069 1.00 86.06 89 LEU A CA 1
ATOM 686 C C . LEU A 1 89 ? 18.035 1.595 -10.094 1.00 86.06 89 LEU A C 1
ATOM 688 O O . LEU A 1 89 ? 17.275 2.219 -9.356 1.00 86.06 89 LEU A O 1
ATOM 692 N N . TYR A 1 90 ? 19.355 1.818 -10.092 1.00 88.25 90 TYR A N 1
ATOM 693 C CA . TYR A 1 90 ? 19.972 2.818 -9.208 1.00 88.25 90 TYR A CA 1
ATOM 694 C C . TYR A 1 90 ? 19.488 4.239 -9.506 1.00 88.25 90 TYR A C 1
ATOM 696 O O . TYR A 1 90 ? 19.228 4.999 -8.574 1.00 88.25 90 TYR A O 1
ATOM 704 N N . ILE A 1 91 ? 19.322 4.590 -10.784 1.00 88.44 91 ILE A N 1
ATOM 705 C CA . ILE A 1 91 ? 18.765 5.886 -11.189 1.00 88.44 91 ILE A CA 1
ATOM 706 C C . ILE A 1 91 ? 17.320 6.019 -10.697 1.00 88.44 91 ILE A C 1
ATOM 708 O O . ILE A 1 91 ? 16.965 7.035 -10.099 1.00 88.44 91 ILE A O 1
ATOM 712 N N . ALA A 1 92 ? 16.491 4.994 -10.898 1.00 84.62 92 ALA A N 1
ATOM 713 C CA . ALA A 1 92 ? 15.096 5.013 -10.472 1.00 84.62 92 ALA A CA 1
ATOM 714 C C . ALA A 1 92 ? 14.959 5.088 -8.937 1.00 84.62 92 ALA A C 1
ATOM 716 O O . ALA A 1 92 ? 14.177 5.890 -8.424 1.00 84.62 92 ALA A O 1
ATOM 717 N N . LEU A 1 93 ? 15.774 4.326 -8.198 1.00 83.62 93 LEU A N 1
ATOM 718 C CA . LEU A 1 93 ? 15.857 4.398 -6.736 1.00 83.62 93 LEU A CA 1
ATOM 719 C C . LEU A 1 93 ? 16.295 5.783 -6.261 1.00 83.62 93 LEU A C 1
ATOM 721 O O . LEU A 1 93 ? 15.672 6.336 -5.358 1.00 83.62 93 LEU A O 1
ATOM 725 N N . PHE A 1 94 ? 17.329 6.363 -6.874 1.00 86.88 94 PHE A N 1
ATOM 726 C CA . PHE A 1 94 ? 17.792 7.707 -6.537 1.00 86.88 94 PHE A CA 1
ATOM 727 C C . PHE A 1 94 ? 16.676 8.742 -6.713 1.00 86.88 94 PHE A C 1
ATOM 729 O O . PHE A 1 94 ? 16.412 9.516 -5.795 1.00 86.88 94 PHE A O 1
ATOM 736 N N . LEU A 1 95 ? 15.973 8.721 -7.851 1.00 84.19 95 LEU A N 1
ATOM 737 C CA . LEU A 1 95 ? 14.862 9.638 -8.119 1.00 84.19 95 LEU A CA 1
ATOM 738 C C . LEU A 1 95 ? 13.730 9.482 -7.097 1.00 84.19 95 LEU A C 1
ATOM 740 O O . LEU A 1 95 ? 13.246 10.480 -6.566 1.00 84.19 95 LEU A O 1
ATOM 744 N N . VAL A 1 96 ? 13.337 8.247 -6.776 1.00 79.38 96 VAL A N 1
ATOM 745 C CA . VAL A 1 96 ? 12.301 7.977 -5.768 1.00 79.38 96 VAL A CA 1
ATOM 746 C C . VAL A 1 96 ? 12.697 8.473 -4.392 1.00 79.38 96 VAL A C 1
ATOM 748 O O . VAL A 1 96 ? 11.894 9.127 -3.732 1.00 79.38 96 VAL A O 1
ATOM 751 N N . LEU A 1 97 ? 13.917 8.171 -3.951 1.00 80.31 97 LEU A N 1
ATOM 752 C CA . LEU A 1 97 ? 14.394 8.595 -2.640 1.00 80.31 97 LEU A CA 1
ATOM 7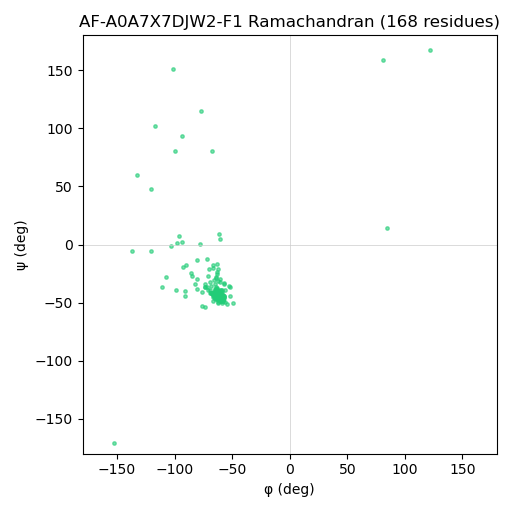53 C C . LEU A 1 97 ? 14.498 10.118 -2.568 1.00 80.31 97 LEU A C 1
ATOM 755 O O . LEU A 1 97 ? 14.088 10.698 -1.569 1.00 80.31 97 LEU A O 1
ATOM 759 N N . MET A 1 98 ? 14.950 10.779 -3.636 1.00 84.56 98 MET A N 1
ATOM 760 C CA . MET A 1 98 ? 14.958 12.240 -3.710 1.00 84.56 98 MET A CA 1
ATOM 761 C C . MET A 1 98 ? 13.549 12.820 -3.590 1.00 84.56 98 MET A C 1
ATOM 763 O O . MET A 1 98 ? 13.339 13.726 -2.788 1.00 84.56 98 MET A O 1
ATOM 767 N N . VAL A 1 99 ? 12.570 12.289 -4.329 1.00 78.56 99 VAL A N 1
ATOM 768 C CA . VAL A 1 99 ? 11.171 12.735 -4.232 1.00 78.56 99 VAL A CA 1
ATOM 769 C C . VAL A 1 99 ? 10.623 12.496 -2.827 1.00 78.56 99 VAL A C 1
ATOM 771 O O . VAL A 1 99 ? 10.018 13.391 -2.250 1.00 78.56 99 VAL A O 1
ATOM 774 N N . LEU A 1 100 ? 10.862 11.326 -2.238 1.00 75.31 100 LEU A N 1
ATOM 775 C CA . LEU A 1 100 ? 10.359 11.006 -0.904 1.00 75.31 100 LEU A CA 1
ATOM 776 C C . LEU A 1 100 ? 10.962 11.883 0.185 1.00 75.31 100 LEU A C 1
ATOM 778 O O . LEU A 1 100 ? 10.219 12.312 1.049 1.00 75.31 100 LEU A O 1
ATOM 782 N N . LEU A 1 101 ? 12.266 12.158 0.142 1.00 77.62 101 LEU A N 1
ATOM 783 C CA . LEU A 1 101 ? 12.963 12.924 1.181 1.00 77.62 101 LEU A CA 1
ATOM 784 C C . LEU A 1 101 ? 12.792 14.445 1.052 1.00 77.62 101 LEU A C 1
ATOM 786 O O . LEU A 1 101 ? 13.178 15.180 1.958 1.00 77.62 101 LEU A O 1
ATOM 790 N N . THR A 1 102 ? 12.296 14.931 -0.089 1.00 79.38 102 THR A N 1
ATOM 791 C CA . THR A 1 102 ? 12.106 16.372 -0.333 1.00 79.38 102 THR A CA 1
ATOM 792 C C . THR A 1 102 ? 10.638 16.772 -0.393 1.00 79.38 102 THR A C 1
ATOM 794 O O . THR A 1 102 ? 10.276 17.858 0.061 1.00 79.38 102 THR A O 1
ATOM 797 N N . VAL A 1 103 ? 9.780 15.920 -0.960 1.00 71.38 103 VAL A N 1
ATOM 798 C CA . VAL A 1 103 ? 8.368 16.230 -1.206 1.00 71.38 103 VAL A CA 1
ATOM 799 C C . VAL A 1 103 ? 7.476 15.770 -0.054 1.00 71.38 103 VAL A C 1
ATOM 801 O O . VAL A 1 103 ? 6.382 16.312 0.092 1.00 71.38 103 VAL A O 1
ATOM 804 N N . ASP A 1 104 ? 7.914 14.854 0.814 1.00 65.12 104 ASP A N 1
ATOM 805 C CA . ASP A 1 104 ? 7.172 14.504 2.036 1.00 65.12 104 ASP A CA 1
ATOM 806 C C . ASP A 1 104 ? 6.923 15.724 2.941 1.00 65.12 104 ASP A C 1
ATOM 808 O O . ASP A 1 104 ? 5.847 15.844 3.527 1.00 65.12 104 ASP A O 1
ATOM 812 N N . VAL A 1 105 ? 7.861 16.676 2.977 1.00 62.56 105 VAL A N 1
ATOM 813 C CA . VAL A 1 105 ? 7.732 17.951 3.697 1.00 62.56 105 VAL A CA 1
ATOM 814 C C . VAL A 1 105 ? 6.628 18.836 3.100 1.00 62.56 105 VAL A C 1
ATOM 816 O O . VAL A 1 105 ? 5.985 19.595 3.824 1.00 62.56 105 VAL A O 1
ATOM 819 N N . VAL A 1 106 ? 6.376 18.736 1.789 1.00 64.50 106 VAL A N 1
ATOM 820 C CA . VAL A 1 106 ? 5.467 19.632 1.049 1.00 64.50 106 VAL A CA 1
ATOM 821 C C . VAL A 1 106 ? 4.077 19.014 0.845 1.00 64.50 106 VAL A C 1
ATOM 823 O O . VAL A 1 106 ? 3.068 19.705 0.975 1.00 64.50 106 VAL A O 1
ATOM 826 N N . PHE A 1 107 ? 3.997 17.708 0.567 1.00 77.12 107 PHE A N 1
ATOM 827 C CA . PHE A 1 107 ? 2.751 16.978 0.299 1.00 77.12 107 PHE A CA 1
ATOM 828 C C . PHE A 1 107 ? 2.657 15.650 1.083 1.00 77.12 107 PHE A C 1
ATOM 830 O O . PHE A 1 107 ? 2.449 14.584 0.486 1.00 77.12 107 PHE A O 1
ATOM 837 N N . PRO A 1 108 ? 2.697 15.686 2.432 1.00 73.38 108 PRO A N 1
ATOM 838 C CA . PRO A 1 108 ? 2.672 14.483 3.279 1.00 73.38 108 PRO A CA 1
ATOM 839 C C . PRO A 1 108 ? 1.377 13.668 3.143 1.00 73.38 108 PRO A C 1
ATOM 841 O O . PRO A 1 108 ? 1.296 12.510 3.569 1.00 73.38 108 PRO A O 1
ATOM 844 N N . MET A 1 109 ? 0.328 14.278 2.577 1.00 78.56 109 MET A N 1
ATOM 845 C CA . MET A 1 109 ? -0.934 13.611 2.268 1.00 78.56 109 MET A CA 1
ATOM 846 C C . MET A 1 109 ? -0.764 12.512 1.210 1.00 78.56 109 MET A C 1
ATOM 848 O O . MET A 1 109 ? -1.384 11.462 1.337 1.00 78.56 109 MET A O 1
ATOM 852 N N . PHE A 1 110 ? 0.081 12.735 0.203 1.00 79.44 110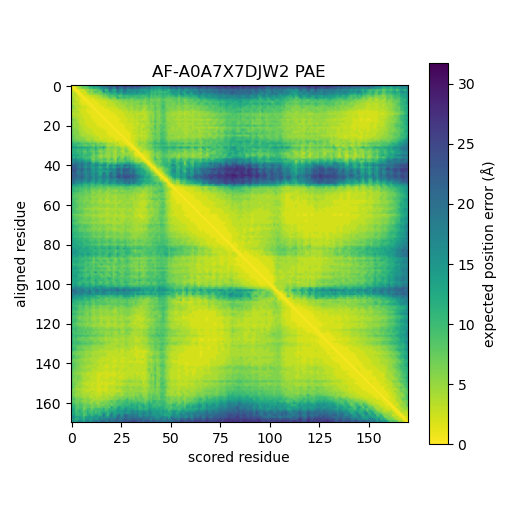 PHE A N 1
ATOM 853 C CA . PHE A 1 110 ? 0.239 11.832 -0.942 1.00 79.44 110 PHE A CA 1
ATOM 854 C C . PHE A 1 110 ? 1.549 11.053 -0.907 1.00 79.44 110 PHE A C 1
ATOM 856 O O . PHE A 1 110 ? 1.612 9.948 -1.440 1.00 79.44 110 PHE A O 1
ATOM 863 N N . ILE A 1 111 ? 2.582 11.618 -0.281 1.00 81.38 111 ILE A N 1
ATOM 864 C CA . ILE A 1 111 ? 3.932 11.064 -0.246 1.00 81.38 111 ILE A CA 1
ATOM 865 C C . ILE A 1 111 ? 4.284 10.752 1.208 1.00 81.38 111 ILE A C 1
ATOM 867 O O . ILE A 1 111 ? 4.535 11.645 2.010 1.00 81.38 111 ILE A O 1
ATOM 871 N N . ASN A 1 112 ? 4.202 9.469 1.566 1.00 78.31 112 ASN A N 1
ATOM 872 C CA . ASN A 1 112 ? 4.515 8.952 2.899 1.00 78.31 112 ASN A CA 1
ATOM 873 C C . ASN A 1 112 ? 4.975 7.485 2.831 1.00 78.31 112 ASN A C 1
ATOM 875 O O . ASN A 1 112 ? 5.197 6.938 1.750 1.00 78.31 112 ASN A O 1
ATOM 879 N N . THR A 1 113 ? 5.108 6.828 3.985 1.00 78.00 113 THR A N 1
ATOM 880 C CA . THR A 1 113 ? 5.554 5.430 4.089 1.00 78.00 113 THR A CA 1
ATOM 881 C C . THR A 1 113 ? 4.747 4.470 3.211 1.00 78.00 113 THR A C 1
ATOM 883 O O . THR A 1 113 ? 5.332 3.561 2.630 1.00 78.00 113 THR A O 1
ATOM 886 N N . ASN A 1 114 ? 3.436 4.679 3.040 1.00 78.31 114 ASN A N 1
ATOM 887 C CA . ASN A 1 114 ? 2.636 3.830 2.151 1.00 78.31 114 ASN A CA 1
ATOM 888 C C . ASN A 1 114 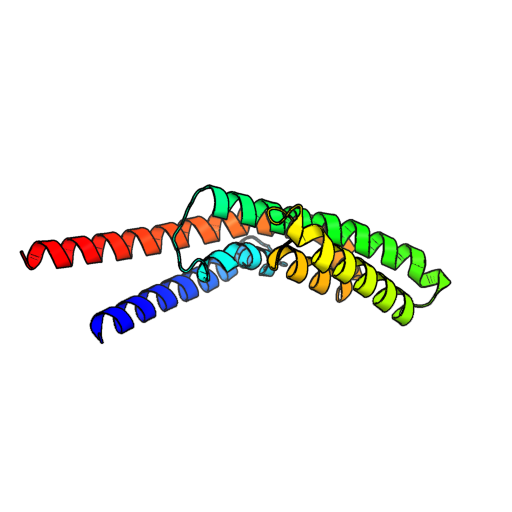? 3.048 4.003 0.689 1.00 78.31 114 ASN A C 1
ATOM 890 O O . ASN A 1 114 ? 3.216 3.019 -0.024 1.00 78.31 114 ASN A O 1
ATOM 894 N N . THR A 1 115 ? 3.254 5.247 0.261 1.00 83.50 115 THR A N 1
ATOM 895 C CA . THR A 1 115 ? 3.756 5.585 -1.075 1.00 83.50 115 THR A CA 1
ATOM 896 C C . THR A 1 115 ? 5.104 4.911 -1.320 1.00 83.50 115 THR A C 1
ATOM 898 O O . THR A 1 115 ? 5.301 4.301 -2.365 1.00 83.50 115 THR A O 1
ATOM 901 N N . PHE A 1 116 ? 6.007 4.952 -0.334 1.00 81.38 116 PHE A N 1
ATOM 902 C CA . PHE A 1 116 ? 7.317 4.307 -0.426 1.00 81.38 116 PHE A CA 1
ATOM 903 C C . PHE A 1 116 ? 7.221 2.790 -0.607 1.00 81.38 116 PHE A C 1
ATOM 905 O O . PHE A 1 116 ? 7.902 2.252 -1.472 1.00 81.38 116 PHE A O 1
ATOM 912 N N . ILE A 1 117 ? 6.356 2.111 0.155 1.00 83.12 117 ILE A N 1
ATOM 913 C CA . ILE A 1 117 ? 6.154 0.656 0.038 1.00 83.12 117 ILE A CA 1
ATOM 914 C C . ILE A 1 117 ? 5.721 0.277 -1.383 1.00 83.12 117 ILE A C 1
ATOM 916 O O . ILE A 1 117 ? 6.232 -0.686 -1.951 1.00 83.12 117 ILE A O 1
ATOM 920 N N . VAL A 1 118 ? 4.800 1.041 -1.977 1.00 87.50 118 VAL A N 1
ATOM 921 C CA . VAL A 1 118 ? 4.343 0.769 -3.346 1.00 87.50 118 VAL A CA 1
ATOM 922 C C . VAL A 1 118 ? 5.462 1.007 -4.360 1.00 87.50 118 VAL A C 1
ATOM 924 O O . VAL A 1 118 ? 5.661 0.189 -5.256 1.00 87.50 118 VAL A O 1
ATOM 927 N N . LEU A 1 119 ? 6.216 2.099 -4.203 1.00 87.50 119 LEU A N 1
ATOM 928 C CA . LEU A 1 119 ? 7.321 2.447 -5.097 1.00 87.50 119 LEU A CA 1
ATOM 929 C C . LEU A 1 119 ? 8.429 1.389 -5.080 1.00 87.50 119 LEU A C 1
ATOM 931 O O . LEU A 1 119 ? 8.912 0.995 -6.139 1.00 87.50 119 LEU A O 1
ATOM 935 N N . THR A 1 120 ? 8.816 0.893 -3.903 1.00 84.88 120 THR A N 1
ATOM 936 C CA . THR A 1 120 ? 9.852 -0.145 -3.794 1.00 84.88 120 THR A CA 1
ATOM 937 C C . THR A 1 120 ? 9.383 -1.477 -4.359 1.00 84.88 120 THR A C 1
ATOM 939 O O . THR A 1 120 ? 10.136 -2.116 -5.090 1.00 84.88 120 THR A O 1
ATOM 942 N N . TYR A 1 121 ? 8.136 -1.876 -4.094 1.00 87.19 121 TYR A N 1
ATOM 943 C CA . TYR A 1 121 ? 7.570 -3.089 -4.679 1.00 87.19 121 TYR A CA 1
ATOM 944 C C . TYR A 1 121 ? 7.555 -3.032 -6.213 1.00 87.19 121 TYR A C 1
ATOM 946 O O . TYR A 1 121 ? 7.968 -3.992 -6.864 1.00 87.19 121 TYR A O 1
ATOM 954 N N . ALA A 1 122 ? 7.132 -1.902 -6.787 1.00 90.31 122 ALA A N 1
ATOM 955 C CA . ALA A 1 122 ? 7.059 -1.719 -8.233 1.00 90.31 122 ALA A CA 1
ATOM 956 C C . ALA A 1 122 ? 8.432 -1.785 -8.915 1.00 90.31 122 ALA A C 1
ATOM 958 O O . ALA A 1 122 ? 8.552 -2.349 -9.998 1.00 90.31 122 ALA A O 1
ATOM 959 N N . LEU A 1 123 ? 9.471 -1.247 -8.267 1.00 87.25 123 LEU A N 1
ATOM 960 C CA . LEU A 1 123 ? 10.845 -1.298 -8.772 1.00 87.25 123 LEU A CA 1
ATOM 961 C C . LEU A 1 123 ? 11.449 -2.702 -8.756 1.00 87.25 123 LEU A C 1
ATOM 963 O O . LEU A 1 123 ? 12.264 -3.022 -9.615 1.00 87.25 123 LEU A O 1
ATOM 967 N N . VAL A 1 124 ? 11.072 -3.534 -7.784 1.00 86.12 124 VAL A N 1
ATOM 968 C CA . VAL A 1 124 ? 11.552 -4.922 -7.699 1.00 86.12 124 VAL A CA 1
ATOM 969 C C . VAL A 1 124 ? 10.776 -5.839 -8.651 1.00 86.12 124 VAL A C 1
ATOM 971 O O . VAL A 1 124 ? 11.338 -6.804 -9.156 1.00 86.12 124 VAL A O 1
ATOM 974 N N . ASN A 1 125 ? 9.509 -5.525 -8.938 1.00 88.94 125 ASN A N 1
ATOM 975 C CA . ASN A 1 125 ? 8.606 -6.376 -9.718 1.00 88.94 125 ASN A CA 1
ATOM 976 C C . ASN A 1 125 ? 8.092 -5.662 -10.977 1.00 88.94 125 ASN A C 1
ATOM 978 O O . ASN A 1 125 ? 6.897 -5.669 -11.262 1.00 88.94 125 ASN A O 1
ATOM 982 N N . VAL A 1 126 ? 8.993 -5.035 -11.739 1.00 88.25 126 VAL A N 1
ATOM 983 C CA . VAL A 1 126 ? 8.658 -4.219 -12.923 1.00 88.25 126 VAL A CA 1
ATOM 984 C C . VAL A 1 126 ? 7.706 -4.917 -13.912 1.00 88.25 126 VAL A C 1
ATOM 986 O O . VAL A 1 126 ? 6.696 -4.304 -14.271 1.00 88.25 126 VAL A O 1
ATOM 989 N N . PRO A 1 127 ? 7.954 -6.170 -14.352 1.00 89.38 127 PRO A N 1
ATOM 990 C CA . PRO A 1 127 ? 7.095 -6.813 -15.349 1.00 89.38 127 PRO A CA 1
ATOM 991 C C . PRO A 1 127 ? 5.679 -7.074 -14.830 1.00 89.38 127 PRO A C 1
ATOM 993 O O . PRO A 1 127 ? 4.705 -6.800 -15.527 1.00 89.38 127 PRO A O 1
ATOM 996 N N . GLU A 1 128 ? 5.568 -7.560 -13.592 1.00 90.62 128 GLU A N 1
ATOM 997 C CA . GLU A 1 128 ? 4.287 -7.808 -12.924 1.00 90.62 128 GLU A CA 1
ATOM 998 C C . GLU A 1 128 ? 3.538 -6.489 -12.710 1.00 90.62 128 GLU A C 1
ATOM 1000 O O . GLU A 1 128 ? 2.351 -6.371 -13.014 1.00 90.62 128 GLU A O 1
ATOM 1005 N N . PHE A 1 129 ? 4.247 -5.446 -12.270 1.00 91.50 129 PHE A N 1
ATOM 1006 C CA . PHE A 1 129 ? 3.636 -4.160 -11.977 1.00 91.50 129 PHE A CA 1
ATOM 1007 C C . PHE A 1 129 ? 3.037 -3.482 -13.211 1.00 91.50 129 PHE A C 1
ATOM 1009 O O . PHE A 1 129 ? 1.943 -2.925 -13.136 1.00 91.50 129 PHE A O 1
ATOM 1016 N N . MET A 1 130 ? 3.704 -3.572 -14.363 1.00 90.75 130 MET A N 1
ATOM 1017 C CA . MET A 1 130 ? 3.208 -3.012 -15.626 1.00 90.75 130 MET A CA 1
ATOM 1018 C C . MET A 1 130 ? 1.870 -3.604 -16.076 1.00 90.75 130 MET A C 1
ATOM 1020 O O . MET A 1 130 ? 1.087 -2.913 -16.730 1.00 90.75 130 MET A O 1
ATOM 1024 N N . VAL A 1 131 ? 1.602 -4.861 -15.725 1.00 91.94 131 VAL A N 1
ATOM 1025 C CA . VAL A 1 131 ? 0.363 -5.558 -16.087 1.00 91.94 131 VAL A CA 1
ATOM 1026 C C . VAL A 1 131 ? -0.703 -5.362 -15.012 1.00 91.94 131 VAL A C 1
ATOM 1028 O O . VAL A 1 131 ? -1.853 -5.050 -15.321 1.00 91.94 131 VAL A O 1
ATOM 1031 N N . ASP A 1 132 ? -0.317 -5.494 -13.744 1.00 92.31 132 ASP A N 1
ATOM 1032 C CA . ASP A 1 132 ? -1.260 -5.617 -12.635 1.00 92.31 132 ASP A CA 1
ATOM 1033 C C . ASP A 1 132 ? -1.539 -4.307 -11.888 1.00 92.31 132 ASP A C 1
ATOM 1035 O O . ASP A 1 132 ? -2.368 -4.296 -10.976 1.00 92.31 132 ASP A O 1
ATOM 1039 N N . TRP A 1 133 ? -0.954 -3.168 -12.285 1.00 91.56 133 TRP A N 1
ATOM 1040 C CA . TRP A 1 133 ? -1.253 -1.874 -11.650 1.00 91.56 133 TRP A CA 1
ATOM 1041 C C . TRP A 1 133 ? -2.750 -1.517 -11.550 1.00 91.56 133 TRP A C 1
ATOM 1043 O O . TRP A 1 133 ? -3.141 -0.981 -10.504 1.00 91.56 133 TRP A O 1
ATOM 1053 N N . PRO A 1 134 ? -3.632 -1.847 -12.523 1.00 91.62 134 PRO A N 1
ATOM 1054 C CA . PRO A 1 134 ? -5.063 -1.606 -12.366 1.00 91.62 134 PRO A CA 1
ATOM 1055 C C . PRO A 1 134 ? -5.670 -2.518 -11.295 1.00 91.62 134 PRO A C 1
ATOM 1057 O O . PRO A 1 134 ? -6.542 -2.085 -10.540 1.00 91.62 134 PRO A O 1
ATOM 1060 N N . LYS A 1 135 ? -5.183 -3.765 -11.190 1.00 91.44 135 LYS A N 1
ATOM 1061 C CA . LYS A 1 135 ? -5.593 -4.701 -10.136 1.00 91.44 135 LYS A CA 1
ATOM 1062 C C . LYS A 1 135 ? -5.160 -4.180 -8.768 1.00 91.44 135 LYS A C 1
ATOM 1064 O O . LYS A 1 135 ? -5.970 -4.200 -7.851 1.00 91.44 135 LYS A O 1
ATOM 1069 N N . TYR A 1 136 ? -3.950 -3.627 -8.631 1.00 89.81 136 TYR A N 1
ATOM 1070 C CA . TYR A 1 136 ? -3.514 -3.020 -7.367 1.00 89.81 136 TYR A CA 1
ATOM 1071 C C . TYR A 1 136 ? -4.423 -1.867 -6.938 1.00 89.81 136 TYR A C 1
ATOM 1073 O O . TYR A 1 136 ? -4.778 -1.790 -5.763 1.00 89.81 136 TYR A O 1
ATOM 1081 N N . LEU A 1 137 ? -4.855 -1.005 -7.868 1.00 90.69 137 LEU A N 1
ATOM 1082 C CA . LEU A 1 137 ? -5.837 0.041 -7.561 1.00 90.69 137 LEU A CA 1
ATOM 1083 C C . LEU A 1 137 ? -7.171 -0.558 -7.114 1.00 90.69 137 LEU A C 1
ATOM 1085 O O . LEU A 1 137 ? -7.723 -0.131 -6.100 1.00 90.69 137 LEU A O 1
ATOM 1089 N N . ALA A 1 138 ? -7.670 -1.568 -7.828 1.00 90.38 138 ALA A N 1
ATOM 1090 C CA . ALA A 1 138 ? -8.893 -2.261 -7.444 1.00 90.38 138 ALA A CA 1
ATOM 1091 C C . ALA A 1 138 ? -8.780 -2.858 -6.031 1.00 90.38 138 ALA A C 1
ATOM 1093 O O . ALA A 1 138 ? -9.686 -2.667 -5.221 1.00 90.38 138 ALA A O 1
ATOM 1094 N N . THR A 1 139 ? -7.655 -3.494 -5.690 1.00 89.75 139 THR A N 1
ATOM 1095 C CA . THR A 1 139 ? -7.402 -4.022 -4.343 1.00 89.75 139 THR A CA 1
ATOM 1096 C C . THR A 1 139 ? -7.325 -2.910 -3.295 1.00 89.75 139 THR A C 1
ATOM 1098 O O . THR A 1 139 ? -7.898 -3.067 -2.216 1.00 89.75 139 THR A O 1
ATOM 1101 N N . VAL A 1 140 ? -6.670 -1.777 -3.586 1.00 87.94 140 VAL A N 1
ATOM 1102 C CA . VAL A 1 140 ? -6.609 -0.630 -2.661 1.00 87.94 140 VAL A CA 1
ATOM 1103 C C . VAL A 1 140 ? -8.014 -0.175 -2.295 1.00 87.94 140 VAL A C 1
ATOM 1105 O O . VAL A 1 140 ? -8.312 -0.042 -1.113 1.00 87.94 140 VAL A O 1
ATOM 1108 N N . PHE A 1 141 ? -8.896 0.023 -3.276 1.00 89.19 141 PHE A N 1
ATOM 1109 C CA . PHE A 1 141 ? -10.246 0.511 -3.003 1.00 89.19 141 PHE A CA 1
ATOM 1110 C C . PHE A 1 141 ? -11.159 -0.572 -2.426 1.00 89.19 141 PHE A C 1
ATOM 1112 O O . PHE A 1 141 ? -11.744 -0.372 -1.367 1.00 89.19 141 PHE A O 1
ATOM 1119 N N . ILE A 1 142 ? -11.276 -1.726 -3.080 1.00 89.50 142 ILE A N 1
ATOM 1120 C CA . ILE A 1 142 ? -12.224 -2.776 -2.683 1.00 89.50 142 ILE A CA 1
ATOM 1121 C C . ILE A 1 142 ? -11.730 -3.478 -1.418 1.00 89.50 142 ILE A C 1
ATOM 1123 O O . ILE A 1 142 ? -12.434 -3.519 -0.407 1.00 89.50 142 ILE A O 1
ATOM 1127 N N . GLY A 1 143 ? -10.495 -3.976 -1.446 1.00 86.06 143 GLY A N 1
ATOM 1128 C CA . GLY A 1 143 ? -9.874 -4.639 -0.305 1.00 86.06 143 GLY A CA 1
ATOM 1129 C C . GLY A 1 143 ? -9.664 -3.695 0.871 1.00 86.06 143 GLY A C 1
ATOM 1130 O O . GLY A 1 143 ? -9.989 -4.054 2.001 1.00 86.06 143 GLY A O 1
ATOM 1131 N N . GLY A 1 144 ? -9.218 -2.464 0.609 1.00 84.25 144 GLY A N 1
ATOM 1132 C CA . GLY A 1 144 ? -9.069 -1.445 1.647 1.00 84.25 144 GLY A CA 1
ATOM 1133 C C . GLY A 1 144 ? -10.389 -1.083 2.326 1.00 84.25 144 GLY A C 1
ATOM 1134 O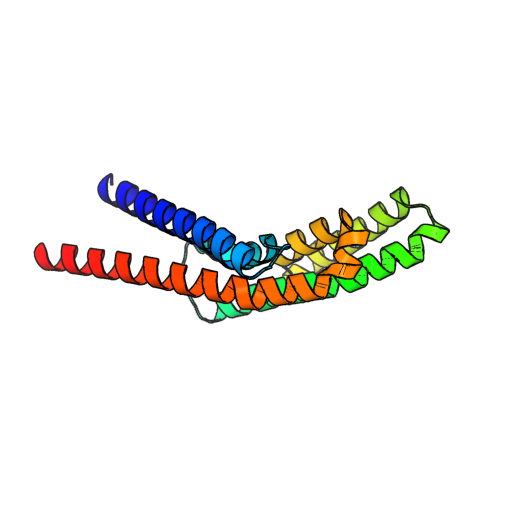 O . GLY A 1 144 ? -10.428 -0.988 3.550 1.00 84.25 144 GLY A O 1
ATOM 1135 N N . VAL A 1 145 ? -11.491 -0.937 1.580 1.00 85.88 145 VAL A N 1
ATOM 1136 C CA . VAL A 1 145 ? -12.814 -0.659 2.171 1.00 85.88 145 VAL A CA 1
ATOM 1137 C C . VAL A 1 145 ? -13.305 -1.827 3.028 1.00 85.88 145 VAL A C 1
ATOM 1139 O O . VAL A 1 145 ? -13.741 -1.598 4.156 1.00 85.88 145 VAL A O 1
ATOM 1142 N N . ILE A 1 146 ? -13.205 -3.069 2.541 1.00 87.19 146 ILE A N 1
ATOM 1143 C CA . ILE A 1 146 ? -13.607 -4.263 3.308 1.00 87.19 146 ILE A CA 1
ATOM 1144 C C . ILE A 1 146 ? -12.798 -4.355 4.606 1.00 87.19 146 ILE A C 1
ATOM 1146 O O . ILE A 1 146 ? -13.362 -4.499 5.696 1.00 87.19 146 ILE A O 1
ATOM 1150 N N . ALA A 1 147 ? -11.477 -4.204 4.496 1.00 83.44 147 ALA A N 1
ATOM 1151 C CA . ALA A 1 147 ? -10.572 -4.219 5.631 1.00 83.44 147 ALA A CA 1
ATOM 1152 C C . ALA A 1 147 ? -10.946 -3.133 6.654 1.00 83.44 147 ALA A C 1
ATOM 1154 O O . ALA A 1 147 ? -11.118 -3.429 7.837 1.00 83.44 147 ALA A O 1
ATOM 1155 N N . LEU A 1 148 ? -11.157 -1.896 6.194 1.00 82.00 148 LEU A N 1
ATOM 1156 C CA . LEU A 1 148 ? -11.523 -0.759 7.036 1.00 82.00 148 LEU A CA 1
ATOM 1157 C C . LEU A 1 148 ? -12.836 -0.958 7.785 1.00 82.00 148 LEU A C 1
ATOM 1159 O O . LEU A 1 148 ? -12.897 -0.670 8.980 1.00 82.00 148 LEU A O 1
ATOM 1163 N N . ILE A 1 149 ? -13.881 -1.438 7.107 1.00 84.50 149 ILE A N 1
ATOM 1164 C CA . ILE A 1 149 ? -15.199 -1.639 7.719 1.00 84.50 149 ILE A CA 1
ATOM 1165 C C . ILE A 1 149 ? -15.098 -2.585 8.913 1.00 84.50 149 ILE A C 1
ATOM 1167 O O . ILE A 1 149 ? -15.619 -2.271 9.986 1.00 84.50 149 ILE A O 1
ATOM 1171 N N . GLY A 1 150 ? -14.401 -3.714 8.772 1.00 84.38 150 GLY A N 1
ATOM 1172 C CA . GLY A 1 150 ? -14.299 -4.647 9.891 1.00 84.38 150 GLY A CA 1
ATOM 1173 C C . GLY A 1 150 ? -13.382 -4.170 11.008 1.00 84.38 150 GLY A C 1
ATOM 1174 O O . GLY A 1 150 ? -13.723 -4.372 12.172 1.00 84.38 150 GLY A O 1
ATOM 1175 N N . VAL A 1 151 ? -12.295 -3.447 10.709 1.00 81.06 151 VAL A N 1
ATOM 1176 C CA . VAL A 1 151 ? -11.475 -2.828 11.766 1.00 81.06 151 VAL A CA 1
ATOM 1177 C C . VAL A 1 151 ? -12.291 -1.802 12.560 1.00 81.06 151 VAL A C 1
ATOM 1179 O O . VAL A 1 151 ? -12.289 -1.840 13.792 1.00 81.06 151 VAL A O 1
ATOM 1182 N N . MET A 1 152 ? -13.053 -0.936 11.882 1.00 80.50 152 MET A N 1
ATOM 1183 C CA . MET A 1 152 ? -13.956 0.016 12.544 1.00 80.50 152 MET A CA 1
ATOM 1184 C C . MET A 1 152 ? -15.014 -0.701 13.395 1.00 80.50 152 MET A C 1
ATOM 1186 O O . MET A 1 152 ? -15.300 -0.273 14.515 1.00 80.50 152 MET A O 1
ATOM 1190 N N . GLY A 1 153 ? -15.571 -1.808 12.895 1.00 84.06 153 GLY A N 1
ATOM 1191 C CA . GLY A 1 153 ? -16.519 -2.643 13.632 1.00 84.06 153 GLY A CA 1
ATOM 1192 C C . GLY A 1 153 ? -15.922 -3.228 14.914 1.00 84.06 153 GLY A C 1
ATOM 1193 O O . GLY A 1 153 ? -16.517 -3.092 15.982 1.00 84.06 153 GLY A O 1
ATOM 1194 N N . ILE A 1 154 ? -14.725 -3.814 14.832 1.00 84.38 154 ILE A N 1
ATOM 1195 C CA . ILE A 1 154 ? -14.014 -4.394 15.983 1.00 84.38 154 ILE A CA 1
ATOM 1196 C C . ILE A 1 154 ? -13.760 -3.331 17.049 1.00 84.38 154 ILE A C 1
ATOM 1198 O O . ILE A 1 154 ? -14.064 -3.550 18.220 1.00 84.38 154 ILE A O 1
ATOM 1202 N N . ILE A 1 155 ? -13.257 -2.162 16.653 1.00 80.38 155 ILE A N 1
ATOM 1203 C CA . ILE A 1 155 ? -12.953 -1.081 17.595 1.00 80.38 155 ILE A CA 1
ATOM 1204 C C . ILE A 1 155 ? -14.225 -0.583 18.272 1.00 80.38 155 ILE A C 1
ATOM 1206 O O . ILE A 1 155 ? -14.252 -0.466 19.494 1.00 80.38 155 ILE A O 1
ATOM 1210 N N . LYS A 1 156 ? -15.308 -0.374 17.515 1.00 83.06 156 LYS A N 1
ATOM 1211 C CA . LYS A 1 156 ? -16.599 0.041 18.077 1.00 83.06 156 LYS A CA 1
ATOM 1212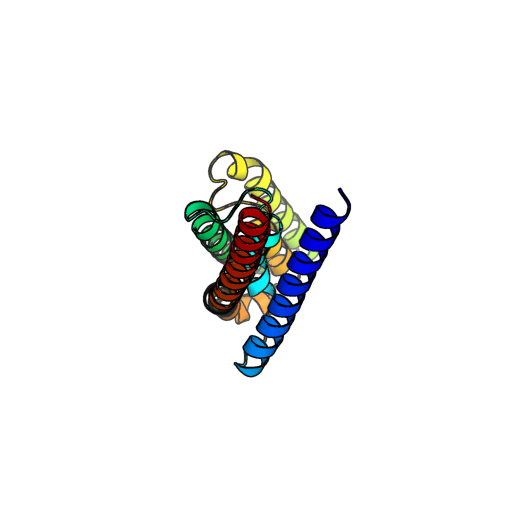 C C . LYS A 1 156 ? -17.132 -0.963 19.106 1.00 83.06 156 LYS A C 1
ATOM 1214 O O . LYS A 1 156 ? -17.646 -0.552 20.144 1.00 83.06 156 LYS A O 1
ATOM 1219 N N . LEU A 1 157 ? -16.996 -2.265 18.841 1.00 84.44 157 LEU A N 1
ATOM 1220 C CA . LEU A 1 157 ? -17.415 -3.323 19.767 1.00 84.44 157 LEU A CA 1
ATOM 1221 C C . LEU A 1 157 ? -16.566 -3.346 21.044 1.00 84.44 157 LEU A C 1
ATOM 1223 O O . LEU A 1 157 ? -17.114 -3.490 22.136 1.00 84.44 157 LEU A O 1
ATOM 1227 N N . VAL A 1 158 ? -15.247 -3.177 20.923 1.00 80.94 158 VAL A N 1
ATOM 1228 C CA . VAL A 1 158 ? -14.348 -3.130 22.084 1.00 80.94 158 VAL A CA 1
ATOM 1229 C C . VAL A 1 158 ? -14.616 -1.889 22.938 1.00 80.94 158 VAL A C 1
ATOM 1231 O O . VAL A 1 158 ? -14.728 -2.021 24.156 1.00 80.94 158 VAL A O 1
ATOM 1234 N N . THR A 1 159 ? -14.776 -0.711 22.326 1.00 78.31 159 THR A N 1
ATOM 1235 C CA . THR A 1 159 ? -15.068 0.539 23.048 1.00 78.31 159 THR A CA 1
ATOM 1236 C C . THR A 1 159 ? -16.399 0.457 23.789 1.00 78.31 159 THR A C 1
ATOM 1238 O O . THR A 1 159 ? -16.439 0.737 24.984 1.00 78.31 159 THR A O 1
ATOM 1241 N N . LYS A 1 160 ? -17.464 -0.027 23.132 1.00 81.88 160 LYS A N 1
ATOM 1242 C CA . LYS A 1 160 ? -18.776 -0.214 23.771 1.00 81.88 160 LYS A CA 1
ATOM 1243 C C . LYS A 1 160 ? -18.689 -1.129 24.999 1.00 81.88 160 LYS A C 1
ATOM 1245 O O . LYS A 1 160 ? -19.210 -0.801 26.058 1.00 81.88 160 LYS A O 1
ATOM 1250 N N . LYS A 1 161 ? -17.980 -2.256 24.880 1.00 78.56 161 LYS A N 1
ATOM 1251 C CA . LYS A 1 161 ? -17.810 -3.208 25.987 1.00 78.56 161 LYS A CA 1
ATOM 1252 C C . LYS A 1 161 ? -17.017 -2.610 27.158 1.00 78.56 161 LYS A C 1
ATOM 1254 O O . LYS A 1 161 ? -17.271 -2.944 28.315 1.00 78.56 161 LYS A O 1
ATOM 1259 N N . ALA A 1 162 ? -16.052 -1.735 26.873 1.00 75.69 162 ALA A N 1
ATOM 1260 C CA . ALA A 1 162 ? -15.287 -1.029 27.898 1.00 75.69 162 ALA A CA 1
ATOM 1261 C C . ALA A 1 162 ? -16.139 0.008 28.657 1.00 75.69 162 ALA A C 1
ATOM 1263 O O . ALA A 1 162 ? -16.007 0.116 29.878 1.00 75.69 162 ALA A O 1
ATOM 1264 N N . GLU A 1 163 ? -17.032 0.722 27.965 1.00 74.50 163 GLU A N 1
ATOM 1265 C CA . GLU A 1 163 ? -17.987 1.662 28.572 1.00 74.50 163 GLU A CA 1
ATOM 1266 C C . GLU A 1 163 ? -19.001 0.944 29.475 1.00 74.50 163 GLU A C 1
ATOM 1268 O O . GLU A 1 163 ? -19.174 1.338 30.627 1.00 74.50 163 GLU A O 1
ATOM 1273 N N . GLU A 1 164 ? -19.596 -0.158 29.005 1.00 75.75 164 GLU A N 1
ATOM 1274 C CA . GLU A 1 164 ? -20.519 -0.989 29.799 1.00 75.75 164 GLU A CA 1
ATOM 1275 C C . GLU A 1 164 ? -19.855 -1.488 31.093 1.00 75.75 164 GLU A C 1
ATOM 1277 O O . GLU A 1 164 ? -20.402 -1.320 32.180 1.00 75.75 164 GLU A O 1
ATOM 1282 N N . THR A 1 165 ? -18.619 -1.990 30.996 1.00 69.69 165 THR A N 1
ATOM 1283 C CA . THR A 1 165 ? -17.851 -2.461 32.165 1.00 69.69 165 THR A CA 1
ATOM 1284 C C . THR A 1 165 ? -17.536 -1.333 33.160 1.00 69.69 165 THR A C 1
ATOM 1286 O O . THR A 1 165 ? -17.337 -1.595 34.342 1.00 69.69 165 THR A O 1
ATOM 1289 N N . THR A 1 166 ? -17.432 -0.083 32.697 1.00 69.62 166 THR A N 1
ATOM 1290 C CA . THR A 1 166 ? -17.131 1.074 33.558 1.00 69.62 166 THR A CA 1
ATOM 1291 C C . THR A 1 166 ? -18.384 1.565 34.284 1.00 69.62 166 THR A C 1
ATOM 1293 O O . THR A 1 166 ? -18.302 1.904 35.460 1.00 69.62 166 THR A O 1
ATOM 1296 N N . ASN A 1 167 ? -19.542 1.544 33.617 1.00 68.44 167 ASN A N 1
ATOM 1297 C CA . ASN A 1 167 ? -20.825 1.924 34.214 1.00 68.44 167 ASN A CA 1
ATOM 1298 C C . ASN A 1 167 ? -21.340 0.911 35.249 1.00 68.44 167 ASN A C 1
ATOM 1300 O O . ASN A 1 167 ? -22.047 1.310 36.160 1.00 68.44 167 ASN A O 1
ATOM 1304 N N . GLU A 1 168 ? -20.981 -0.373 35.151 1.00 64.81 168 GLU A N 1
ATOM 1305 C CA . GLU A 1 168 ? -21.299 -1.379 36.185 1.00 64.81 168 GLU A CA 1
ATOM 1306 C C . GLU A 1 168 ? -20.477 -1.220 37.481 1.00 64.81 168 GLU A C 1
ATOM 1308 O O . GLU A 1 168 ? -20.770 -1.869 38.485 1.00 64.81 168 GLU A O 1
ATOM 1313 N N . LEU A 1 169 ? -19.422 -0.399 37.461 1.00 56.97 169 LEU A N 1
ATOM 1314 C CA . LEU A 1 169 ? -18.521 -0.164 38.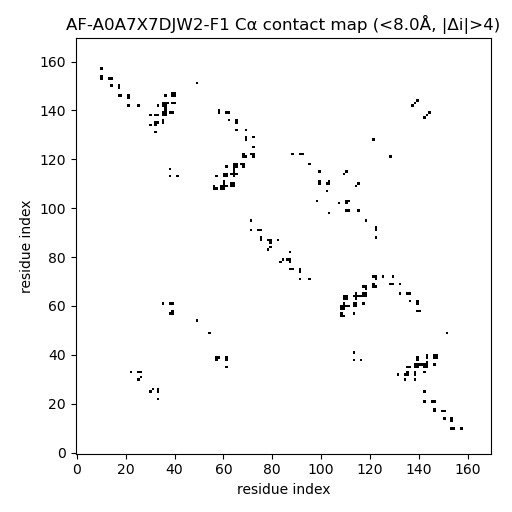596 1.00 56.97 169 LEU A CA 1
ATOM 1315 C C . LEU A 1 169 ? -18.779 1.175 39.317 1.00 56.97 169 LEU A C 1
ATOM 1317 O O . LEU A 1 169 ? -18.069 1.469 40.282 1.00 56.97 169 LEU A O 1
ATOM 1321 N N . LEU A 1 170 ? -19.746 1.972 38.845 1.00 51.34 170 LEU A N 1
ATOM 1322 C CA . LEU A 1 170 ? -20.219 3.230 39.441 1.00 51.34 170 LEU A CA 1
ATOM 1323 C C . LEU A 1 170 ? -21.597 3.032 40.081 1.00 51.34 170 LEU A C 1
ATOM 1325 O O . LEU A 1 170 ? -21.817 3.642 41.150 1.00 51.34 170 LEU A O 1
#

Nearest PDB structures (foldseek):
  2yfb-assembly1_A  TM=2.883E-01  e=7.179E+00  Pseudomonas putida KT2440

Secondary structure (DSSP, 8-state):
-HHHHHHHHHHHHHHHHHHHHHHHHHHHTT-S--THHHHGGGGGG-TT---HHHHHHHHHHHHHHHHHHHHHHHHHHHHHHHH-HHHHHHHHHHHHHHHHHHHTTT-TTTSSHHHHHHHHHHHHSHHHHHHHHHHHHHIIIIIHHHHHHHHHHHHHHHHHHHHHHHHTT-

Sequence (170 aa):
MEKITRMKVLTSTAIVLWILFTIWVLSLMGFETLWPAFTVLNLLTLAGGFDKQSIIKIFASSTAGILLALVLVYIMVFITPLVGESLALYIALFLVLMVLLTVDVVFPMFINTNTFIVLTYALVNVPEFMVDWPKYLATVFIGGVIALIGVMGIIKLVTKKAEETTNELL

Foldseek 3Di:
DVVVVVLVVVLVVQLVVLLVVLLVVVVVVVQPPQCLLCLLVVCVVCPPDDDPLNNQLSLQQLLLLLVVLLVLLVQLVVCCVPPNNVVSLVVSVVVLVVCLVPCCVVCVSHRDPSSVVSNVVCSVVSVCSNVCSVSSNVSNVVSNVSSVVVSVVSVVVSVVVVVVVVVVVD

Radius of gyration: 19.4 Å; Cα contacts (8 Å, |Δi|>4): 143; chains: 1; bounding box: 44×36×62 Å